Protein AF-L9KQ65-F1 (afdb_monomer_lite)

Foldseek 3Di:
DVVVVLVVV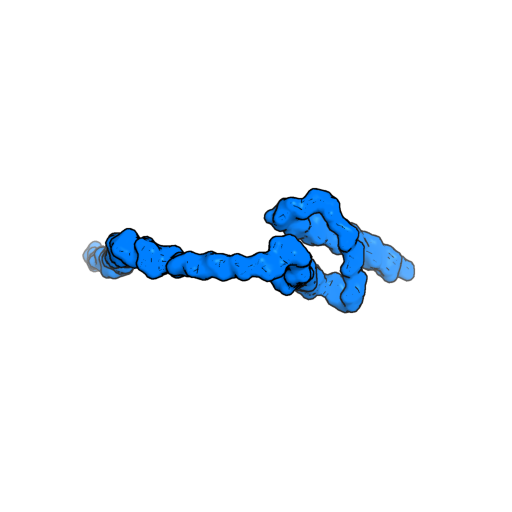LVVVLVVLLVVVCVVVVNDDDDDDDDDPPVDSVVSNVVSVVVVVCVVVDDDPVNPPDDDDDDDPCVVCVVVCVVVVVVVVVVVPDPPPDDDD

InterPro domains:
  IPR005324 Small ribosomal subunit protein uS5, C-terminal [PF03719] (18-66)
  IPR014721 Small ribosomal subunit protein uS5 domain 2-type fold, subgroup [G3DSA:3.30.230.10] (14-66)
  IPR020568 Ribosomal protein uS5 domain 2-type superfamily [SSF54211] (18-66)

Radius of gyration: 24.61 Å; chains: 1; bounding box: 54×40×68 Å

pLDDT: mean 76.37, std 13.6, range [46.28, 91.56]

Secondary structure (DSSP, 8-state):
-HHHHHHHHHHHHHHHHHHHHHHHHT-S-------SS--SHHHHHHHHHHHHHHHTTS--GGG-SPP--PPPHHHHSHHHHHHHHHHHHHHHS--------

Organism: Tupaia chinensis (NCBI:txid246437)

Structure (mmCIF, N/CA/C/O backbone):
data_AF-L9KQ65-F1
#
_entry.id   AF-L9KQ65-F1
#
loop_
_atom_site.group_PDB
_atom_site.id
_atom_site.type_symbol
_atom_site.label_atom_id
_atom_site.label_alt_id
_atom_site.label_comp_id
_atom_site.label_asym_id
_atom_site.label_entity_id
_atom_site.label_seq_id
_atom_site.pdbx_PDB_ins_code
_atom_site.Cartn_x
_atom_site.Cartn_y
_atom_site.Cartn_z
_atom_site.occupancy
_atom_site.B_iso_or_equiv
_atom_site.auth_seq_id
_atom_site.auth_comp_id
_atom_site.auth_asym_id
_atom_site.auth_atom_id
_atom_site.pdbx_PDB_model_num
ATOM 1 N N . MET A 1 1 ? 31.122 6.272 -21.614 1.00 47.34 1 MET A N 1
ATOM 2 C CA . MET A 1 1 ? 31.043 4.938 -20.974 1.00 47.34 1 MET A CA 1
ATOM 3 C C . MET A 1 1 ? 30.404 4.982 -19.577 1.00 47.34 1 MET A C 1
ATOM 5 O O . MET A 1 1 ? 30.156 3.924 -19.020 1.00 47.34 1 MET A O 1
ATOM 9 N N . GLU A 1 2 ? 30.046 6.156 -19.036 1.00 53.19 2 GLU A N 1
ATOM 10 C CA . GLU A 1 2 ? 29.406 6.296 -17.707 1.00 53.19 2 GLU A CA 1
ATOM 11 C C . GLU A 1 2 ? 27.891 6.021 -17.680 1.00 53.19 2 GLU A C 1
ATOM 13 O O . GLU A 1 2 ? 27.303 5.857 -16.616 1.00 53.19 2 GLU A O 1
ATOM 18 N N . THR A 1 3 ? 27.232 5.921 -18.837 1.00 55.69 3 THR A N 1
ATOM 19 C CA . THR A 1 3 ? 25.788 5.642 -18.908 1.00 55.69 3 THR A CA 1
ATOM 20 C C . THR A 1 3 ? 25.431 4.181 -18.624 1.00 55.69 3 THR A C 1
ATOM 22 O O . THR A 1 3 ? 24.336 3.911 -18.140 1.00 55.69 3 THR A O 1
ATOM 25 N N . GLN A 1 4 ? 26.344 3.233 -18.868 1.00 52.78 4 GLN A N 1
ATOM 26 C CA . GLN A 1 4 ? 26.104 1.805 -18.609 1.00 52.78 4 GLN A CA 1
ATOM 27 C C . GLN A 1 4 ? 26.253 1.454 -17.122 1.00 52.78 4 GLN A C 1
ATOM 29 O O . GLN A 1 4 ? 25.491 0.649 -16.593 1.00 52.78 4 GLN A O 1
ATOM 34 N N . THR A 1 5 ? 27.185 2.101 -16.418 1.00 60.16 5 THR A N 1
ATOM 35 C CA . THR A 1 5 ? 27.381 1.889 -14.978 1.00 60.16 5 THR A CA 1
ATOM 36 C C . THR A 1 5 ? 26.238 2.495 -14.166 1.00 60.16 5 THR A C 1
ATOM 38 O O . THR A 1 5 ? 25.737 1.842 -13.256 1.00 60.16 5 THR A O 1
ATOM 41 N N . GLY A 1 6 ? 25.762 3.693 -14.523 1.00 64.69 6 GLY A N 1
ATOM 42 C CA . GLY A 1 6 ? 24.623 4.329 -13.852 1.00 64.69 6 GLY A CA 1
ATOM 43 C C . GLY A 1 6 ? 23.323 3.527 -13.966 1.00 64.69 6 GLY A C 1
ATOM 44 O O . GLY A 1 6 ? 22.616 3.368 -12.976 1.00 64.69 6 GLY A O 1
ATOM 45 N N . LEU A 1 7 ? 23.034 2.958 -15.142 1.00 66.56 7 LEU A N 1
ATOM 46 C CA . LEU A 1 7 ? 21.855 2.107 -15.346 1.00 66.56 7 LEU A CA 1
ATOM 47 C C . LEU A 1 7 ? 21.960 0.769 -14.607 1.00 66.56 7 LEU A C 1
ATOM 49 O O . LEU A 1 7 ? 20.962 0.303 -14.067 1.00 66.56 7 LEU A O 1
ATOM 53 N N . PHE A 1 8 ? 23.152 0.175 -14.532 1.00 71.31 8 PHE A N 1
ATOM 54 C CA . PHE A 1 8 ? 23.375 -1.057 -13.775 1.00 71.31 8 PHE A CA 1
ATOM 55 C C . PHE A 1 8 ? 23.167 -0.850 -12.267 1.00 71.31 8 PHE A C 1
ATOM 57 O O . PHE A 1 8 ? 22.429 -1.602 -11.633 1.00 71.31 8 PHE A O 1
ATOM 64 N N . TRP A 1 9 ? 23.741 0.215 -11.699 1.00 68.12 9 TRP A N 1
ATOM 65 C CA . TRP A 1 9 ? 23.516 0.585 -10.298 1.00 68.12 9 TRP A CA 1
ATOM 66 C C . TRP A 1 9 ? 22.062 0.977 -10.022 1.00 68.12 9 TRP A C 1
ATOM 68 O O . TRP A 1 9 ? 21.533 0.656 -8.959 1.00 68.12 9 TRP A O 1
ATOM 78 N N . PHE A 1 10 ? 21.403 1.640 -10.973 1.00 68.12 10 PHE A N 1
ATOM 79 C CA . PHE A 1 10 ? 19.992 1.988 -10.865 1.00 68.12 10 PHE A CA 1
ATOM 80 C C . PHE A 1 10 ? 19.099 0.744 -10.865 1.00 68.12 10 PHE A C 1
ATOM 82 O O . PHE A 1 10 ? 18.255 0.624 -9.988 1.00 68.12 10 PHE A O 1
ATOM 89 N N . LEU A 1 11 ? 19.321 -0.208 -11.777 1.00 69.19 11 LEU A N 1
ATOM 90 C CA . LEU A 1 11 ? 18.594 -1.482 -11.814 1.00 69.19 11 LEU A CA 1
ATOM 91 C C . LEU A 1 11 ? 18.794 -2.292 -10.529 1.00 69.19 11 LEU A C 1
ATOM 93 O O . LEU A 1 11 ? 17.828 -2.832 -10.003 1.00 69.19 11 LEU A O 1
ATOM 97 N N . LEU A 1 12 ? 20.014 -2.329 -9.991 1.00 69.88 12 LEU A N 1
ATOM 98 C CA . LEU A 1 12 ? 20.306 -3.037 -8.743 1.00 69.88 12 LEU A CA 1
ATOM 99 C C . LEU A 1 12 ? 19.556 -2.432 -7.542 1.00 69.88 12 LEU A C 1
ATOM 101 O O . LEU A 1 12 ? 18.952 -3.165 -6.765 1.00 69.88 12 LEU A O 1
ATOM 105 N N . ASN A 1 13 ? 19.561 -1.101 -7.400 1.00 71.00 13 ASN A N 1
ATOM 106 C CA . ASN A 1 13 ? 18.811 -0.433 -6.329 1.00 71.00 13 ASN A CA 1
ATOM 107 C C . ASN A 1 13 ? 17.293 -0.558 -6.544 1.00 71.00 13 ASN A C 1
ATOM 109 O O . ASN A 1 13 ? 16.562 -0.866 -5.611 1.00 71.00 13 ASN A O 1
ATOM 113 N N . TRP A 1 14 ? 16.831 -0.421 -7.788 1.00 70.12 14 TRP A N 1
ATOM 114 C CA . TRP A 1 14 ? 15.427 -0.557 -8.177 1.00 70.12 14 TRP A CA 1
ATOM 115 C C . TRP A 1 14 ? 14.835 -1.923 -7.807 1.00 70.12 14 TRP A C 1
ATOM 117 O O . TRP A 1 14 ? 13.756 -1.972 -7.214 1.00 70.12 14 TRP A O 1
ATOM 127 N N . VAL A 1 15 ? 15.547 -3.019 -8.106 1.00 72.69 15 VAL A N 1
ATOM 128 C CA . VAL A 1 15 ? 15.138 -4.375 -7.695 1.00 72.69 15 VAL A CA 1
ATOM 129 C C . VAL A 1 15 ? 15.061 -4.458 -6.167 1.00 72.69 15 VAL A C 1
ATOM 131 O O . VAL A 1 15 ? 14.040 -4.868 -5.620 1.00 72.69 15 VAL A O 1
ATOM 134 N N . GLN A 1 16 ? 16.086 -3.962 -5.470 1.00 73.00 16 GLN A N 1
ATOM 135 C CA . GLN A 1 16 ? 16.182 -4.060 -4.014 1.00 73.00 16 GLN A CA 1
ATOM 136 C C . GLN A 1 16 ? 15.081 -3.285 -3.264 1.00 73.00 16 GLN A C 1
ATOM 138 O O . GLN A 1 16 ? 14.674 -3.690 -2.172 1.00 73.00 16 GLN A O 1
ATOM 143 N N . ASP A 1 17 ? 14.613 -2.157 -3.799 1.00 77.62 17 ASP A N 1
ATOM 144 C CA . ASP A 1 17 ? 13.613 -1.314 -3.133 1.00 77.62 17 ASP A CA 1
ATOM 145 C C . ASP A 1 17 ? 12.179 -1.838 -3.296 1.00 77.62 17 ASP A C 1
ATOM 147 O O . ASP A 1 17 ? 11.402 -1.790 -2.337 1.00 77.62 17 ASP A O 1
ATOM 151 N N . ILE A 1 18 ? 11.824 -2.380 -4.471 1.00 82.31 18 ILE A N 1
ATOM 152 C CA . ILE A 1 18 ? 10.524 -3.050 -4.667 1.00 82.31 18 ILE A CA 1
ATOM 153 C C . ILE A 1 18 ? 10.433 -4.275 -3.787 1.00 82.31 18 ILE A C 1
ATOM 155 O O . ILE A 1 18 ? 9.442 -4.429 -3.080 1.00 82.31 18 ILE A O 1
ATOM 159 N N . GLU A 1 19 ? 11.440 -5.144 -3.835 1.00 82.69 19 GLU A N 1
ATOM 160 C CA . GLU A 1 19 ? 11.381 -6.432 -3.148 1.00 82.69 19 GLU A CA 1
ATOM 161 C C . GLU A 1 19 ? 11.129 -6.247 -1.652 1.00 82.69 19 GLU A C 1
ATOM 163 O O . GLU A 1 19 ? 10.247 -6.890 -1.090 1.00 82.69 19 GLU A O 1
ATOM 168 N N . LYS A 1 20 ? 11.793 -5.275 -1.015 1.00 86.69 20 LYS A N 1
ATOM 169 C CA . LYS A 1 20 ? 11.552 -4.945 0.398 1.00 86.69 20 LYS A CA 1
ATOM 170 C C . LYS A 1 20 ? 10.121 -4.479 0.666 1.00 86.69 20 LYS A C 1
ATOM 172 O O . LYS A 1 20 ? 9.527 -4.889 1.660 1.00 86.69 20 LYS A O 1
ATOM 177 N N . LEU A 1 21 ? 9.568 -3.610 -0.182 1.00 86.44 21 LEU A N 1
ATOM 178 C CA . LEU A 1 21 ? 8.192 -3.123 -0.030 1.00 86.44 21 LEU A CA 1
ATOM 179 C C . LEU A 1 21 ? 7.167 -4.247 -0.217 1.00 86.44 21 LEU A C 1
ATOM 181 O O . LEU A 1 21 ? 6.210 -4.323 0.552 1.00 86.44 21 LEU A O 1
ATOM 185 N N . LEU A 1 22 ? 7.372 -5.124 -1.200 1.00 86.94 22 LEU A N 1
ATOM 186 C CA . LEU A 1 22 ? 6.481 -6.253 -1.475 1.00 86.94 22 LEU A CA 1
ATOM 187 C C . LEU A 1 22 ? 6.560 -7.323 -0.381 1.00 86.94 22 LEU A C 1
ATOM 189 O O . LEU A 1 22 ? 5.517 -7.804 0.055 1.00 86.94 22 LEU A O 1
ATOM 193 N N . MET A 1 23 ? 7.755 -7.612 0.142 1.00 89.25 23 MET A N 1
ATOM 194 C CA . MET A 1 23 ? 7.924 -8.501 1.296 1.00 89.25 23 MET A CA 1
ATOM 195 C C . MET A 1 23 ? 7.214 -7.957 2.540 1.00 89.25 23 MET A C 1
ATOM 197 O O . MET A 1 23 ? 6.547 -8.712 3.242 1.00 89.25 23 MET A O 1
ATOM 201 N N . MET A 1 24 ? 7.290 -6.645 2.802 1.00 88.31 24 MET A N 1
ATOM 202 C CA . MET A 1 24 ? 6.540 -6.023 3.906 1.00 88.31 24 MET A CA 1
ATOM 203 C C . MET A 1 24 ? 5.022 -6.066 3.692 1.00 88.31 24 MET A C 1
ATOM 205 O O . MET A 1 24 ? 4.273 -6.124 4.664 1.00 88.31 24 MET A O 1
ATOM 209 N N . ALA A 1 25 ? 4.565 -6.036 2.439 1.00 88.12 25 ALA A N 1
ATOM 210 C CA . ALA A 1 25 ? 3.156 -6.190 2.088 1.00 88.12 25 ALA A CA 1
ATOM 211 C C . ALA A 1 25 ? 2.680 -7.658 2.098 1.00 88.12 25 ALA A C 1
ATOM 213 O O . ALA A 1 25 ? 1.476 -7.889 2.016 1.00 88.12 25 ALA A O 1
ATOM 214 N N . GLY A 1 26 ? 3.594 -8.633 2.208 1.00 90.50 26 GLY A N 1
ATOM 215 C CA . GLY A 1 26 ? 3.283 -10.065 2.188 1.00 90.50 26 GLY A CA 1
ATOM 216 C C . GLY A 1 26 ? 2.947 -10.615 0.798 1.00 90.50 26 GLY A C 1
ATOM 217 O O . GLY A 1 26 ? 2.125 -11.518 0.690 1.00 90.50 26 GLY A O 1
ATOM 218 N N . ILE A 1 27 ? 3.521 -10.043 -0.266 1.00 88.12 27 ILE A N 1
ATOM 219 C CA . ILE A 1 27 ? 3.320 -10.497 -1.650 1.00 88.12 27 ILE A CA 1
ATOM 220 C C . ILE A 1 27 ? 4.486 -11.413 -2.037 1.00 88.12 27 ILE A C 1
ATOM 222 O O . ILE A 1 27 ? 5.618 -10.938 -2.117 1.00 88.12 27 ILE A O 1
ATOM 226 N N . ASP A 1 28 ? 4.203 -12.695 -2.290 1.00 87.06 28 ASP A N 1
ATOM 227 C CA . ASP A 1 28 ? 5.227 -13.706 -2.600 1.00 87.06 28 ASP A CA 1
ATOM 228 C C . ASP A 1 28 ? 5.790 -13.566 -4.024 1.00 87.06 28 ASP A C 1
ATOM 230 O O . ASP A 1 28 ? 7.002 -13.501 -4.205 1.00 87.06 28 ASP A O 1
ATOM 234 N N . ASP A 1 29 ? 4.915 -13.452 -5.029 1.00 88.31 29 ASP A N 1
ATOM 235 C CA . ASP A 1 29 ? 5.300 -13.374 -6.441 1.00 88.31 29 ASP A CA 1
ATOM 236 C C . ASP A 1 29 ? 4.524 -12.261 -7.162 1.00 88.31 29 ASP A C 1
ATOM 238 O O . ASP A 1 29 ? 3.290 -12.233 -7.169 1.00 88.31 29 ASP A O 1
ATOM 242 N N . CYS A 1 30 ? 5.240 -11.326 -7.797 1.00 86.62 30 CYS A N 1
ATOM 243 C CA . CYS A 1 30 ? 4.638 -10.229 -8.558 1.00 86.62 30 CYS A CA 1
ATOM 244 C C . CYS A 1 30 ? 5.532 -9.778 -9.718 1.00 86.62 30 CYS A C 1
ATOM 246 O O . CYS A 1 30 ? 6.717 -9.492 -9.543 1.00 86.62 30 CYS A O 1
ATOM 248 N N . TYR A 1 31 ? 4.942 -9.640 -10.907 1.00 87.44 31 TYR A N 1
ATOM 249 C CA . TYR A 1 31 ? 5.613 -9.013 -12.040 1.00 87.44 31 TYR A CA 1
ATOM 250 C C . TYR A 1 31 ? 5.581 -7.494 -11.901 1.00 87.44 31 TYR A C 1
ATOM 252 O O . TYR A 1 31 ? 4.514 -6.880 -11.866 1.00 87.44 31 TYR A O 1
ATOM 260 N N . THR A 1 32 ? 6.758 -6.873 -11.892 1.00 83.88 32 THR A N 1
ATOM 261 C CA . THR A 1 32 ? 6.886 -5.424 -11.758 1.00 83.88 32 THR A CA 1
ATOM 262 C C . THR A 1 32 ? 7.475 -4.810 -13.020 1.00 83.88 32 THR A C 1
ATOM 264 O O . THR A 1 32 ? 8.395 -5.328 -13.649 1.00 83.88 32 THR A O 1
ATOM 267 N N . SER A 1 33 ? 6.901 -3.685 -13.434 1.00 83.31 33 SER A N 1
ATOM 268 C CA . SER A 1 33 ? 7.459 -2.858 -14.497 1.00 83.31 33 SER A CA 1
ATOM 269 C C . SER A 1 33 ? 7.316 -1.405 -14.089 1.00 83.31 33 SER A C 1
ATOM 271 O O . SER A 1 33 ? 6.270 -0.989 -13.592 1.00 83.31 33 SER A O 1
ATOM 273 N N . ALA A 1 34 ? 8.375 -0.626 -14.279 1.00 81.19 34 ALA A N 1
ATOM 274 C CA . ALA A 1 34 ? 8.367 0.788 -13.957 1.00 81.19 34 ALA A CA 1
ATOM 275 C C . ALA A 1 34 ? 8.642 1.591 -15.226 1.00 81.19 34 ALA A C 1
ATOM 277 O O . ALA A 1 34 ? 9.567 1.299 -15.982 1.00 81.19 34 ALA A O 1
ATOM 278 N N . ARG A 1 35 ? 7.803 2.595 -15.480 1.00 80.62 35 ARG A N 1
ATOM 279 C CA . ARG A 1 35 ? 7.923 3.510 -16.619 1.00 80.62 35 ARG A CA 1
ATOM 280 C C . ARG A 1 35 ? 7.855 4.949 -16.110 1.00 80.62 35 ARG A C 1
ATOM 282 O O . ARG A 1 35 ? 7.096 5.235 -15.190 1.00 80.62 35 ARG A O 1
ATOM 289 N N . GLY A 1 36 ? 8.633 5.848 -16.714 1.00 83.38 36 GLY A N 1
ATOM 290 C CA . GLY A 1 36 ? 8.717 7.263 -16.326 1.00 83.38 36 GLY A CA 1
ATOM 291 C C . GLY A 1 36 ? 10.007 7.618 -15.579 1.00 83.38 36 GLY A C 1
ATOM 292 O O . GLY A 1 36 ? 10.995 6.892 -15.660 1.00 83.38 36 GLY A O 1
ATOM 293 N N . CYS A 1 37 ? 10.013 8.750 -14.863 1.00 76.81 37 CYS A N 1
ATOM 294 C CA . CYS A 1 37 ? 11.171 9.208 -14.083 1.00 76.81 37 CYS A CA 1
ATOM 295 C C . CYS A 1 37 ? 11.301 8.419 -12.771 1.00 76.81 37 CYS A C 1
ATOM 297 O O . CYS A 1 37 ? 11.008 8.908 -11.677 1.00 76.81 37 CYS A O 1
ATOM 299 N N . THR A 1 38 ? 11.733 7.170 -12.901 1.00 73.19 38 THR A N 1
ATOM 300 C CA . THR A 1 38 ? 12.003 6.252 -11.789 1.00 73.19 38 THR A CA 1
ATOM 301 C C . THR A 1 38 ? 13.373 6.495 -11.161 1.00 73.19 38 THR A C 1
ATOM 303 O O . THR A 1 38 ? 13.666 5.912 -10.128 1.00 73.19 38 THR A O 1
ATOM 306 N N . ALA A 1 39 ? 14.181 7.401 -11.731 1.00 71.06 39 ALA A N 1
AT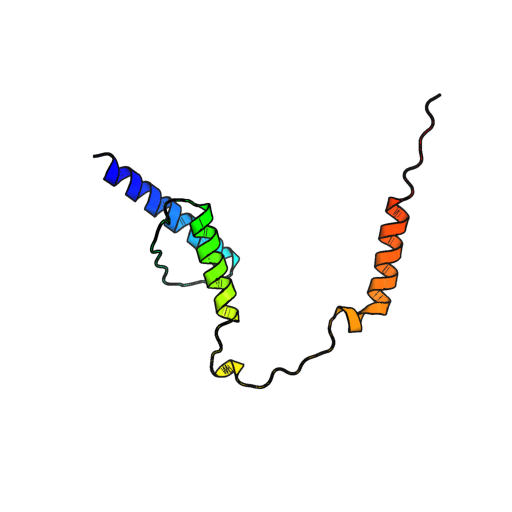OM 307 C CA . ALA A 1 39 ? 15.556 7.714 -11.331 1.00 71.06 39 ALA A CA 1
ATOM 308 C C . ALA A 1 39 ? 15.726 8.141 -9.858 1.00 71.06 39 ALA A C 1
ATOM 310 O O . ALA A 1 39 ? 16.846 8.176 -9.356 1.00 71.06 39 ALA A O 1
ATOM 311 N N . THR A 1 40 ? 14.634 8.474 -9.161 1.00 80.50 40 THR A N 1
ATOM 312 C CA . THR A 1 40 ? 14.651 8.843 -7.743 1.00 80.50 40 THR A CA 1
ATOM 313 C C . THR A 1 40 ? 13.919 7.804 -6.898 1.00 80.50 40 THR A C 1
ATOM 315 O O . THR A 1 40 ? 12.775 7.442 -7.183 1.00 80.50 40 THR A O 1
ATOM 318 N N . LEU A 1 41 ? 14.568 7.388 -5.807 1.00 77.94 41 LEU A N 1
ATOM 319 C CA . LEU A 1 41 ? 14.044 6.436 -4.822 1.00 77.94 41 LEU A CA 1
ATOM 320 C C . LEU A 1 41 ? 12.628 6.807 -4.341 1.00 77.94 41 LEU A C 1
ATOM 322 O O . LEU A 1 41 ? 11.740 5.962 -4.272 1.00 77.94 41 LEU A O 1
ATOM 326 N N . GLY A 1 42 ? 12.402 8.092 -4.040 1.00 83.81 42 GLY A N 1
ATOM 327 C CA . GLY A 1 42 ? 11.141 8.573 -3.470 1.00 83.81 42 GLY A CA 1
ATOM 328 C C . GLY A 1 42 ? 9.945 8.462 -4.418 1.00 83.81 42 GLY A C 1
ATOM 329 O O . GLY A 1 42 ? 8.877 8.008 -4.006 1.00 83.81 42 GLY A O 1
ATOM 330 N N . ASN A 1 43 ? 10.113 8.826 -5.695 1.00 84.50 43 ASN A N 1
ATOM 331 C CA . ASN A 1 43 ? 9.038 8.696 -6.687 1.00 84.50 43 ASN A CA 1
ATOM 332 C C . ASN A 1 43 ? 8.653 7.235 -6.890 1.00 84.50 43 ASN A C 1
ATOM 334 O O . ASN A 1 43 ? 7.478 6.908 -7.051 1.00 84.50 43 ASN A O 1
ATOM 338 N N . PHE A 1 44 ? 9.654 6.367 -6.864 1.00 82.00 44 PHE A N 1
ATOM 339 C CA . PHE A 1 44 ? 9.478 4.953 -7.084 1.00 82.00 44 PHE A CA 1
ATOM 340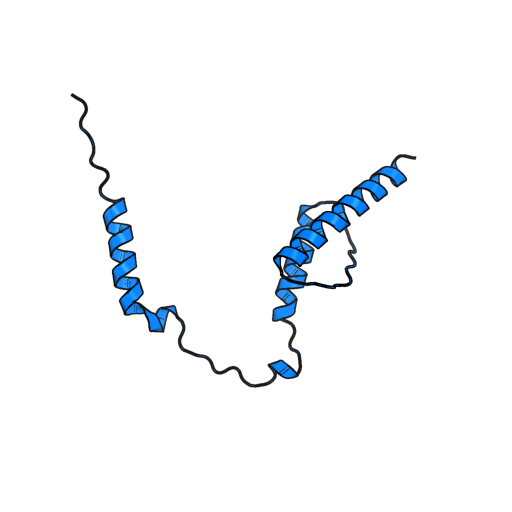 C C . PHE A 1 44 ? 8.775 4.252 -5.919 1.00 82.00 44 PHE A C 1
ATOM 342 O O . PHE A 1 44 ? 7.749 3.610 -6.132 1.00 82.00 44 PHE A O 1
ATOM 349 N N . ALA A 1 45 ? 9.242 4.463 -4.686 1.00 86.44 45 ALA A N 1
ATOM 350 C CA . ALA A 1 45 ? 8.589 3.929 -3.492 1.00 86.44 45 ALA A CA 1
ATOM 351 C C . ALA A 1 45 ? 7.124 4.386 -3.395 1.00 86.44 45 ALA A C 1
ATOM 353 O O . ALA A 1 45 ? 6.233 3.588 -3.102 1.00 86.44 45 ALA A O 1
ATOM 354 N N . LYS A 1 46 ? 6.857 5.660 -3.717 1.00 87.62 46 LYS A N 1
ATOM 355 C CA . LYS A 1 46 ? 5.495 6.202 -3.757 1.00 87.62 46 LYS A CA 1
ATOM 356 C C . LYS A 1 46 ? 4.637 5.530 -4.831 1.00 87.62 46 LYS A C 1
ATOM 358 O O . LYS A 1 46 ? 3.482 5.220 -4.559 1.00 87.62 46 LYS A O 1
ATOM 363 N N . ALA A 1 47 ? 5.177 5.311 -6.030 1.00 88.06 47 ALA A N 1
ATOM 364 C CA . ALA A 1 47 ? 4.455 4.651 -7.115 1.00 88.06 47 ALA A CA 1
ATOM 365 C C . ALA A 1 47 ? 4.087 3.204 -6.758 1.00 88.06 47 ALA A C 1
ATOM 367 O O . ALA A 1 47 ? 2.957 2.787 -7.000 1.00 88.06 47 ALA A O 1
ATOM 368 N N . THR A 1 48 ? 5.004 2.463 -6.132 1.00 87.44 48 THR A N 1
ATOM 369 C CA . THR A 1 48 ? 4.747 1.095 -5.663 1.00 87.44 48 THR A CA 1
ATOM 370 C C . THR A 1 48 ? 3.688 1.073 -4.563 1.00 87.44 48 THR A C 1
ATOM 372 O O . THR A 1 48 ? 2.750 0.288 -4.638 1.00 87.44 48 THR A O 1
ATOM 375 N N . PHE A 1 49 ? 3.770 1.978 -3.581 1.00 88.31 49 PHE A N 1
ATOM 376 C CA . PHE A 1 49 ? 2.752 2.091 -2.532 1.00 88.31 49 PHE A CA 1
ATOM 377 C C . PHE A 1 49 ? 1.363 2.423 -3.096 1.00 88.31 49 PHE A C 1
ATOM 379 O O . PHE A 1 49 ? 0.371 1.825 -2.688 1.00 88.31 49 PHE A O 1
ATOM 386 N N . ASP A 1 50 ? 1.291 3.343 -4.060 1.00 89.94 50 ASP A N 1
ATOM 387 C CA . ASP A 1 50 ? 0.043 3.707 -4.739 1.00 89.94 50 ASP A CA 1
ATOM 388 C C . ASP A 1 50 ? -0.512 2.559 -5.602 1.00 89.94 50 ASP A C 1
ATOM 390 O O . ASP A 1 50 ? -1.722 2.390 -5.724 1.00 89.94 50 ASP A O 1
ATOM 394 N N . ALA A 1 51 ? 0.350 1.724 -6.188 1.00 89.25 51 ALA A N 1
ATOM 395 C CA . ALA A 1 51 ? -0.088 0.514 -6.878 1.00 89.25 51 ALA A CA 1
ATOM 396 C C . ALA A 1 51 ? -0.692 -0.503 -5.895 1.00 89.25 51 ALA A C 1
ATOM 398 O O . ALA A 1 51 ? -1.773 -1.029 -6.157 1.00 89.25 51 ALA A O 1
ATOM 399 N N . THR A 1 52 ? -0.044 -0.727 -4.746 1.00 90.00 52 THR A N 1
ATOM 400 C CA . THR A 1 52 ? -0.536 -1.629 -3.693 1.00 90.00 52 THR A CA 1
ATOM 401 C C . THR A 1 52 ? -1.819 -1.117 -3.041 1.00 90.00 52 THR A C 1
ATOM 403 O O . THR A 1 52 ? -2.704 -1.908 -2.751 1.00 90.00 52 THR A O 1
ATOM 406 N N . SER A 1 53 ? -1.988 0.189 -2.828 1.00 90.94 53 SER A N 1
ATOM 407 C CA . SER A 1 53 ? -3.242 0.725 -2.272 1.00 90.94 53 SER A CA 1
ATOM 408 C C . SER A 1 53 ? -4.417 0.554 -3.243 1.00 90.94 53 SER A C 1
ATOM 410 O O . SER A 1 53 ? -5.537 0.246 -2.830 1.00 90.94 53 SER A O 1
ATOM 412 N N . LYS A 1 54 ? -4.159 0.689 -4.549 1.00 91.56 54 LYS A N 1
ATOM 413 C CA . LYS A 1 54 ? -5.167 0.498 -5.596 1.00 91.56 54 LYS A CA 1
ATOM 414 C C . LYS A 1 54 ? -5.626 -0.943 -5.740 1.00 91.56 54 LYS A C 1
ATOM 416 O O . LYS A 1 54 ? -6.719 -1.130 -6.263 1.00 91.56 54 LYS A O 1
ATOM 421 N N . THR A 1 55 ? -4.882 -1.947 -5.268 1.00 91.50 55 THR A N 1
ATOM 422 C CA . THR A 1 55 ? -5.358 -3.344 -5.322 1.00 91.50 55 THR A CA 1
ATOM 423 C C . THR A 1 55 ? -6.661 -3.515 -4.543 1.00 91.50 55 THR A C 1
ATOM 425 O O . THR A 1 55 ? -7.580 -4.142 -5.050 1.00 91.50 55 THR A O 1
ATOM 428 N N . TYR A 1 56 ? -6.805 -2.846 -3.394 1.00 86.69 56 TYR A N 1
ATOM 429 C CA . TYR A 1 56 ? -8.060 -2.802 -2.634 1.00 86.69 56 TYR A CA 1
ATOM 430 C C . TYR A 1 56 ? -9.157 -1.967 -3.303 1.00 86.69 56 TYR A C 1
ATOM 432 O O . TYR A 1 56 ? -10.331 -2.114 -2.980 1.00 86.69 56 TYR A O 1
ATOM 440 N N . SER A 1 57 ? -8.785 -1.065 -4.215 1.00 89.62 57 SER A N 1
ATOM 441 C CA . SER A 1 57 ? -9.740 -0.270 -4.999 1.00 89.62 57 SER A CA 1
ATOM 442 C C . SER A 1 57 ? -10.238 -1.014 -6.242 1.00 89.62 57 SER A C 1
ATOM 444 O O . SER A 1 57 ? -11.243 -0.611 -6.828 1.00 89.62 57 SER A O 1
ATOM 446 N 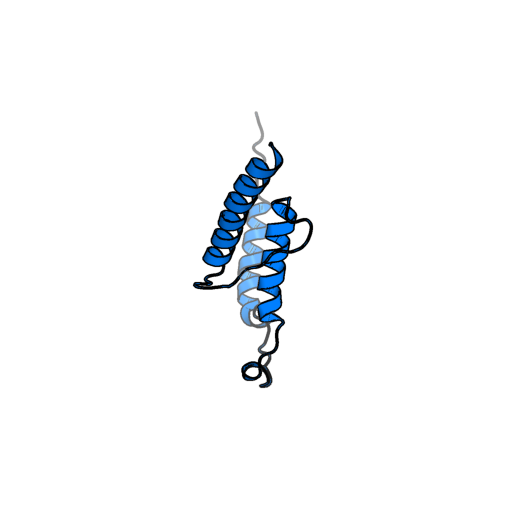N . TYR A 1 58 ? -9.543 -2.073 -6.672 1.00 87.94 58 TYR A N 1
ATOM 447 C CA . TYR A 1 58 ? -9.992 -2.919 -7.771 1.00 87.94 58 TYR A CA 1
ATOM 448 C C . TYR A 1 58 ? -11.134 -3.816 -7.306 1.00 87.94 58 TYR A C 1
ATOM 450 O O . TYR A 1 58 ? -11.008 -4.567 -6.343 1.00 87.94 58 TYR A O 1
ATOM 458 N N . LEU A 1 59 ? -12.251 -3.755 -8.030 1.00 87.00 59 LEU A N 1
ATOM 459 C CA . LEU A 1 59 ? -13.422 -4.565 -7.742 1.00 87.00 59 LEU A CA 1
ATOM 460 C C . LEU A 1 59 ? -13.417 -5.828 -8.604 1.00 87.00 59 LEU A C 1
ATOM 462 O O . LEU A 1 59 ? -13.766 -5.799 -9.787 1.00 87.00 59 LEU A O 1
ATOM 466 N N . THR A 1 60 ? -13.033 -6.942 -7.998 1.00 87.62 60 THR A N 1
ATOM 467 C CA . THR A 1 60 ? -13.113 -8.274 -8.596 1.00 87.62 60 THR A CA 1
ATOM 468 C C . THR A 1 60 ? -14.506 -8.890 -8.366 1.00 87.62 60 THR A C 1
ATOM 470 O O . THR A 1 60 ? -15.218 -8.489 -7.441 1.00 87.62 60 THR A O 1
ATOM 473 N N . PRO A 1 61 ? -14.965 -9.819 -9.230 1.00 87.69 61 PRO A N 1
ATOM 474 C CA . PRO A 1 61 ? -16.334 -10.350 -9.191 1.00 87.69 61 PRO A CA 1
ATOM 475 C C . PRO A 1 61 ? -16.715 -11.098 -7.906 1.00 87.69 61 PRO A C 1
ATOM 477 O O . PRO A 1 61 ? -17.895 -11.256 -7.600 1.00 87.69 61 PRO A O 1
ATOM 480 N N . ASP A 1 62 ? -15.734 -11.530 -7.125 1.00 85.50 62 ASP A N 1
ATOM 481 C CA . ASP A 1 62 ? -15.891 -12.088 -5.782 1.00 85.50 62 ASP A CA 1
ATOM 482 C C . ASP A 1 62 ? -16.310 -11.041 -4.735 1.00 85.50 62 ASP A C 1
ATOM 484 O O . ASP A 1 62 ? -17.020 -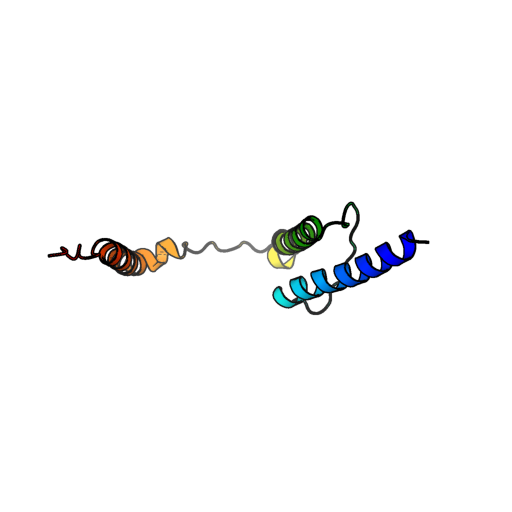11.384 -3.787 1.00 85.50 62 ASP A O 1
ATOM 488 N N . LEU A 1 63 ? -15.959 -9.766 -4.936 1.00 84.19 63 LEU A N 1
ATOM 489 C CA . LEU A 1 63 ? -16.303 -8.643 -4.055 1.00 84.19 63 LEU A CA 1
ATOM 490 C C . LEU A 1 63 ? -17.602 -7.921 -4.468 1.00 84.19 63 LEU A C 1
ATOM 492 O O . LEU A 1 63 ? -17.968 -6.925 -3.853 1.00 84.19 63 LEU A O 1
ATOM 496 N N . TRP A 1 64 ? -18.332 -8.398 -5.484 1.00 87.56 64 TRP A N 1
ATOM 497 C CA . TRP A 1 64 ? -19.592 -7.771 -5.934 1.00 87.56 64 TRP A CA 1
ATOM 498 C C . TRP A 1 64 ? -20.766 -7.946 -4.969 1.00 87.56 64 TRP A C 1
ATOM 500 O O . TRP A 1 64 ? -21.791 -7.281 -5.117 1.00 87.56 64 TRP A O 1
ATOM 510 N N . LYS A 1 65 ? -20.650 -8.862 -4.006 1.00 84.00 65 LYS A N 1
ATOM 511 C CA . LYS A 1 65 ? -21.681 -9.052 -2.985 1.00 84.00 65 LYS A CA 1
ATOM 512 C C . LYS A 1 65 ? -21.748 -7.815 -2.093 1.00 84.00 65 LYS A C 1
ATOM 514 O O . LYS A 1 65 ? -20.720 -7.262 -1.718 1.00 84.00 65 LYS A O 1
ATOM 519 N N . GLU A 1 66 ? -22.962 -7.412 -1.731 1.00 81.50 66 GLU A N 1
ATOM 520 C CA . GLU A 1 66 ? -23.169 -6.250 -0.870 1.00 81.50 66 GLU A CA 1
ATOM 521 C C . GLU A 1 66 ? -22.439 -6.414 0.469 1.00 81.50 66 GLU A C 1
ATOM 523 O O . GLU A 1 66 ? -22.584 -7.420 1.171 1.00 81.50 66 GLU A O 1
ATOM 528 N N . THR A 1 67 ? -21.647 -5.406 0.831 1.00 82.38 67 THR A N 1
ATOM 529 C CA . THR A 1 67 ? -20.963 -5.361 2.120 1.00 82.38 67 THR A CA 1
ATOM 530 C C . THR A 1 67 ? -21.957 -4.966 3.204 1.00 82.38 67 THR A C 1
ATOM 532 O O . THR A 1 67 ? -22.534 -3.878 3.157 1.00 82.38 67 THR A O 1
ATOM 535 N N . VAL A 1 68 ? -22.135 -5.811 4.219 1.00 81.31 68 VAL A N 1
ATOM 536 C CA . VAL A 1 68 ? -22.908 -5.440 5.408 1.00 81.31 68 VAL A CA 1
ATOM 537 C C . VAL A 1 68 ? -22.098 -4.457 6.253 1.00 81.31 68 VAL A C 1
ATOM 539 O O . VAL A 1 68 ? -21.070 -4.807 6.830 1.00 81.31 68 VAL A O 1
ATOM 542 N N . PHE A 1 69 ? -22.538 -3.201 6.314 1.00 79.44 69 PHE A N 1
ATOM 543 C CA . PHE A 1 69 ? -21.886 -2.200 7.152 1.00 79.44 69 PHE A CA 1
ATOM 544 C C . PHE A 1 69 ? -22.206 -2.466 8.623 1.00 79.44 69 PHE A C 1
ATOM 546 O O . PHE A 1 69 ? -23.350 -2.343 9.063 1.00 79.44 69 PHE A O 1
ATOM 553 N N . THR A 1 70 ? -21.189 -2.828 9.398 1.00 86.62 70 THR A N 1
ATOM 554 C CA . THR A 1 70 ? -21.289 -2.895 10.856 1.00 86.62 70 THR A CA 1
ATOM 555 C C . THR A 1 70 ? -21.132 -1.497 11.454 1.00 86.62 70 THR A C 1
ATOM 557 O O . THR A 1 70 ? -20.635 -0.572 10.807 1.00 86.62 70 THR A O 1
ATOM 560 N N . LYS A 1 71 ? -21.547 -1.321 12.714 1.00 86.19 71 LYS A N 1
ATOM 561 C CA . LYS A 1 71 ? -21.255 -0.084 13.454 1.00 86.19 71 LYS A CA 1
ATOM 562 C C . LYS A 1 71 ? -19.742 0.138 13.486 1.00 86.19 71 LYS A C 1
ATOM 564 O O . LYS A 1 71 ? -18.970 -0.820 13.518 1.00 86.19 71 LYS A O 1
ATOM 569 N N . SER A 1 72 ? -19.315 1.400 13.461 1.00 85.75 72 SER A N 1
ATOM 570 C CA . SER A 1 72 ? -17.888 1.700 13.535 1.00 85.75 72 SER A CA 1
ATOM 571 C C . SER A 1 72 ? -17.337 1.279 14.908 1.00 85.75 72 SER A C 1
ATOM 573 O O . SER A 1 72 ? -18.036 1.433 15.915 1.00 85.75 72 SER A O 1
ATOM 575 N N . PRO A 1 73 ? -16.083 0.804 15.000 1.00 86.69 73 PRO A N 1
ATOM 576 C CA . PRO A 1 73 ? -15.491 0.397 16.277 1.00 86.69 73 PRO A CA 1
ATOM 577 C C . PRO A 1 73 ? -15.518 1.509 17.338 1.00 86.69 73 PRO A C 1
ATOM 579 O O . PRO A 1 73 ? -15.687 1.248 18.525 1.00 86.69 73 PRO A O 1
ATOM 582 N N . TYR A 1 74 ? -15.418 2.772 16.913 1.00 81.88 74 TYR A N 1
ATOM 583 C CA . TYR A 1 74 ? -15.552 3.930 17.800 1.00 81.88 74 TYR A CA 1
ATOM 584 C C . TYR A 1 74 ? -16.935 4.036 18.449 1.00 81.88 74 TYR A C 1
ATOM 586 O O . TYR A 1 74 ? -17.043 4.471 19.595 1.00 81.88 74 TYR A O 1
ATOM 594 N N . GLN A 1 75 ? -17.984 3.652 17.721 1.00 85.69 75 GLN A N 1
ATOM 595 C CA . GLN A 1 75 ? -19.350 3.650 18.227 1.00 85.69 75 GLN A CA 1
ATOM 596 C C . GLN A 1 75 ? -19.613 2.443 19.134 1.00 85.69 75 GLN A C 1
ATOM 598 O O . GLN A 1 75 ? -20.316 2.581 20.129 1.00 85.69 75 GLN A O 1
ATOM 603 N N . GLU A 1 76 ? -19.051 1.276 18.816 1.00 84.94 76 GLU A N 1
ATOM 604 C CA . GLU A 1 76 ? -19.244 0.051 19.603 1.00 84.94 76 GLU A CA 1
ATOM 605 C C . GLU A 1 76 ? -18.481 0.069 20.937 1.00 84.94 76 GLU A C 1
ATOM 607 O O . GLU A 1 76 ? -19.022 -0.333 21.962 1.00 84.94 76 GLU A O 1
ATOM 612 N N . PHE A 1 77 ? -17.257 0.603 20.961 1.00 86.12 77 PHE A N 1
ATOM 613 C CA . PHE A 1 77 ? -16.400 0.605 22.154 1.00 86.12 77 PHE A CA 1
ATOM 614 C C . PHE A 1 77 ? -16.371 1.946 22.898 1.00 86.12 77 PHE A C 1
ATOM 616 O O . PHE A 1 77 ? -15.466 2.184 23.702 1.00 86.12 77 PHE A O 1
ATOM 623 N N . THR A 1 78 ? -17.341 2.831 22.652 1.00 86.94 78 THR A N 1
ATOM 624 C CA . THR A 1 78 ? -17.353 4.203 23.192 1.00 86.94 78 THR A CA 1
ATOM 625 C C . THR A 1 78 ? -17.128 4.249 24.711 1.00 86.94 78 THR A C 1
ATOM 627 O O . THR A 1 78 ? -16.233 4.957 25.181 1.00 86.94 78 THR A O 1
ATOM 630 N N . ASP A 1 79 ? -17.808 3.384 25.469 1.00 83.94 79 ASP A N 1
ATOM 631 C CA . ASP A 1 79 ? -17.707 3.312 26.932 1.00 83.94 79 ASP A CA 1
ATOM 632 C C . ASP A 1 79 ? -16.292 2.941 27.410 1.00 83.94 79 ASP A C 1
ATOM 634 O O . ASP A 1 79 ? -15.793 3.447 28.421 1.00 83.94 79 ASP A O 1
ATOM 638 N N . HIS A 1 80 ? -15.601 2.084 26.655 1.00 84.25 80 HIS A N 1
ATOM 639 C CA . HIS A 1 80 ? -14.234 1.668 26.954 1.00 84.25 80 HIS A CA 1
ATOM 640 C C . HIS A 1 80 ? -13.210 2.761 26.603 1.00 84.25 80 HIS A C 1
ATOM 642 O O . HIS A 1 80 ? -12.275 3.024 27.373 1.00 84.25 80 HIS A O 1
ATOM 648 N N . LEU A 1 81 ? -13.392 3.439 25.463 1.00 82.75 81 LEU A N 1
ATOM 649 C CA . LEU A 1 81 ? -12.500 4.516 25.026 1.00 82.75 81 LEU A CA 1
ATOM 650 C C . LEU A 1 81 ? -12.570 5.727 25.964 1.00 82.75 81 LEU A C 1
ATOM 652 O O . LEU A 1 81 ? -11.519 6.257 26.334 1.00 82.75 81 LEU A O 1
ATOM 656 N N . VAL A 1 82 ? -13.765 6.130 26.414 1.00 84.00 82 VAL A N 1
ATOM 657 C CA . VAL A 1 82 ? -13.951 7.270 27.337 1.00 84.00 82 VAL A CA 1
ATOM 658 C C . VAL A 1 82 ? -13.173 7.064 28.640 1.00 84.00 82 VAL A C 1
ATOM 660 O O . VAL A 1 82 ? -12.480 7.970 29.118 1.00 84.00 82 VAL A O 1
ATOM 663 N N . LYS A 1 83 ? -13.211 5.848 29.191 1.00 76.88 83 LYS A N 1
ATOM 664 C CA . LYS A 1 83 ? -12.517 5.496 30.438 1.00 76.88 83 LYS A CA 1
ATOM 665 C C . LYS A 1 83 ? -10.990 5.535 30.310 1.00 76.88 83 LYS A C 1
ATOM 667 O O . LYS A 1 83 ? -10.302 5.855 31.279 1.00 76.88 83 LYS A O 1
ATOM 672 N N . THR A 1 84 ? -10.459 5.227 29.129 1.00 74.19 84 THR A N 1
ATOM 673 C CA . THR A 1 84 ? -9.009 5.153 28.879 1.00 74.19 84 THR A CA 1
ATOM 674 C C . THR A 1 84 ? -8.432 6.512 28.477 1.00 74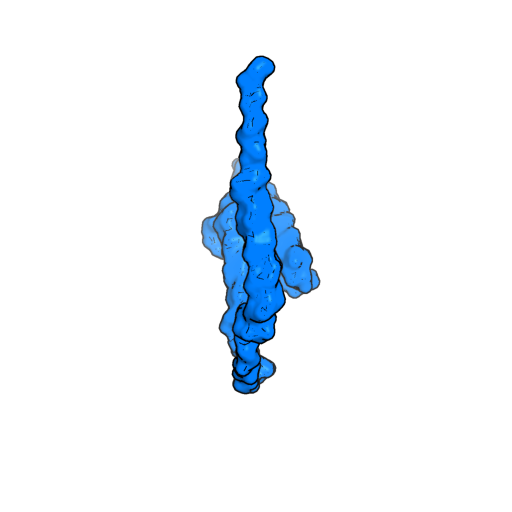.19 84 THR A C 1
ATOM 676 O O . THR A 1 84 ? -7.400 6.931 29.004 1.00 74.19 84 THR A O 1
ATOM 679 N N . HIS A 1 85 ? -9.136 7.250 27.613 1.00 66.75 85 HIS A N 1
ATOM 680 C CA . HIS A 1 85 ? -8.716 8.564 27.118 1.00 66.75 85 HIS A CA 1
ATOM 681 C C . HIS A 1 85 ? -8.630 9.612 28.241 1.00 66.75 85 HIS A C 1
ATOM 683 O O . HIS A 1 85 ? -7.680 10.391 28.298 1.00 66.75 85 HIS A O 1
ATOM 689 N N . THR A 1 86 ? -9.567 9.576 29.194 1.00 63.31 86 THR A N 1
ATOM 690 C CA . THR A 1 86 ? -9.606 10.523 30.324 1.00 63.31 86 THR A CA 1
ATOM 691 C C . THR A 1 86 ? -8.434 10.333 31.298 1.00 63.31 86 THR A C 1
ATOM 693 O O . THR A 1 86 ? -7.955 11.296 31.889 1.00 63.31 86 THR A O 1
ATOM 696 N N . ARG A 1 87 ? -7.912 9.109 31.468 1.00 58.47 87 ARG A N 1
ATOM 697 C CA . ARG A 1 87 ? -6.770 8.857 32.374 1.00 58.47 87 ARG A CA 1
ATOM 698 C C . ARG A 1 87 ? -5.440 9.305 31.765 1.00 58.47 87 ARG A C 1
ATOM 700 O O . ARG A 1 87 ? -4.614 9.873 32.476 1.00 58.47 87 ARG A O 1
ATOM 707 N N . ALA A 1 88 ? -5.271 9.120 30.455 1.00 56.12 88 ALA A N 1
ATOM 708 C CA . ALA A 1 88 ? -4.075 9.545 29.729 1.00 56.12 88 ALA A CA 1
ATOM 709 C C . ALA A 1 88 ? -3.923 11.079 29.675 1.00 56.12 88 ALA A C 1
ATOM 711 O O . ALA A 1 88 ? -2.804 11.587 29.751 1.00 56.12 88 ALA A O 1
ATOM 712 N N . SER A 1 89 ? -5.029 11.831 29.590 1.00 55.16 89 SER A N 1
ATOM 713 C CA . SER A 1 89 ? -4.981 13.299 29.618 1.00 55.16 89 SER A CA 1
ATOM 714 C C . SER A 1 89 ? -4.659 13.852 31.010 1.00 55.16 89 SER A C 1
ATOM 716 O O . SER A 1 89 ? -3.885 14.798 31.116 1.00 55.16 89 SER A O 1
ATOM 718 N N . VAL A 1 90 ? -5.187 13.243 32.080 1.00 53.16 90 VAL A N 1
ATOM 719 C CA . VAL A 1 90 ? -4.968 13.700 33.469 1.00 53.16 90 VAL A CA 1
ATOM 720 C C . VAL A 1 90 ? -3.509 13.529 33.912 1.00 53.16 90 VAL A C 1
ATOM 722 O O . VAL A 1 90 ? -2.973 14.401 34.591 1.00 53.16 90 VAL A O 1
ATOM 725 N N . GLN A 1 91 ? -2.822 12.466 33.480 1.00 53.00 91 GLN A N 1
ATOM 726 C CA . GLN A 1 91 ? -1.403 12.263 33.808 1.00 53.00 91 GLN A CA 1
ATOM 727 C C . GLN A 1 91 ? -0.464 13.271 33.127 1.00 53.00 91 GLN A C 1
ATOM 729 O O . GLN A 1 91 ? 0.612 13.544 33.652 1.00 53.00 91 GLN A O 1
ATOM 734 N N . ARG A 1 92 ? -0.856 13.864 31.990 1.00 52.06 92 ARG A N 1
ATOM 735 C CA . ARG A 1 92 ? -0.015 14.838 31.271 1.00 52.06 92 ARG A CA 1
ATOM 736 C C . ARG A 1 92 ? -0.002 16.228 31.929 1.00 52.06 92 ARG A C 1
ATOM 738 O O . ARG A 1 92 ? 0.910 17.000 31.658 1.00 52.06 92 ARG A O 1
ATOM 745 N N . THR A 1 93 ? -0.961 16.552 32.802 1.00 50.75 93 THR A N 1
ATOM 746 C CA . THR A 1 93 ? -1.075 17.890 33.424 1.00 50.75 93 THR A CA 1
ATOM 747 C C . THR A 1 93 ? -0.376 18.008 34.788 1.00 50.75 93 THR A C 1
ATOM 749 O O . THR A 1 93 ? -0.185 19.119 35.270 1.00 50.75 93 THR A O 1
ATOM 752 N N . GLN A 1 94 ? 0.082 16.912 35.402 1.00 50.00 94 GLN A N 1
ATOM 753 C CA . GLN A 1 94 ? 0.877 16.962 36.640 1.00 50.00 94 GLN A CA 1
ATOM 754 C C . GLN A 1 94 ? 2.356 16.669 36.370 1.00 50.00 94 GLN A C 1
ATOM 756 O O . GLN A 1 94 ? 2.865 15.602 36.695 1.00 50.00 94 GLN A O 1
ATOM 761 N N . ALA A 1 95 ? 3.071 17.644 35.809 1.00 46.72 95 ALA A N 1
ATOM 762 C CA . ALA A 1 95 ? 4.489 17.791 36.121 1.00 46.72 95 ALA A CA 1
ATOM 763 C C . ALA A 1 95 ? 4.576 18.680 37.377 1.00 46.72 95 ALA A C 1
ATOM 765 O O . ALA A 1 95 ? 4.184 19.847 37.300 1.00 46.72 95 ALA A O 1
ATOM 766 N N . PRO A 1 96 ? 5.007 18.172 38.547 1.00 47.44 96 PRO A N 1
ATOM 767 C CA . PRO A 1 96 ? 5.209 19.027 39.708 1.00 47.44 96 PRO A CA 1
ATOM 768 C C . PRO A 1 96 ? 6.365 19.987 39.407 1.00 47.44 96 PRO A C 1
ATOM 770 O O . PRO A 1 96 ? 7.489 19.558 39.151 1.00 47.44 96 PRO A O 1
ATOM 773 N N . ALA A 1 97 ? 6.082 21.290 39.418 1.00 57.69 97 ALA A N 1
ATOM 774 C CA . ALA A 1 97 ? 7.108 22.322 39.429 1.00 57.69 97 ALA A CA 1
ATOM 775 C C . ALA A 1 97 ? 7.928 22.172 40.721 1.00 57.69 97 ALA A C 1
ATOM 777 O O . ALA A 1 97 ? 7.493 22.575 41.798 1.00 57.69 97 ALA A O 1
ATOM 778 N N . VAL A 1 98 ? 9.094 21.532 40.619 1.00 50.53 98 VAL A N 1
ATOM 779 C CA . VAL A 1 98 ? 10.079 21.465 41.700 1.00 50.53 98 VAL A CA 1
ATOM 780 C C . VAL A 1 98 ? 10.660 22.867 41.867 1.00 50.53 98 VAL A C 1
ATOM 782 O O . VAL A 1 98 ? 11.387 23.352 41.003 1.00 50.53 98 VAL A O 1
ATOM 785 N N . ALA A 1 99 ? 10.293 23.533 42.960 1.00 46.28 99 ALA A N 1
ATOM 786 C CA . ALA A 1 99 ? 10.884 24.798 43.368 1.00 46.28 99 ALA A CA 1
ATOM 787 C C . ALA A 1 99 ? 12.356 24.575 43.747 1.00 46.28 99 ALA A C 1
ATOM 789 O O . ALA A 1 99 ? 12.662 23.792 44.646 1.00 46.28 99 ALA A O 1
ATOM 790 N N . THR A 1 100 ? 13.262 25.253 43.045 1.00 49.56 100 THR A N 1
ATOM 791 C CA . THR A 1 100 ? 14.674 25.373 43.417 1.00 49.56 100 THR A CA 1
ATOM 792 C C . THR A 1 100 ? 14.784 26.325 44.610 1.00 49.56 100 THR A C 1
ATOM 794 O O . THR A 1 100 ? 14.327 27.464 44.534 1.00 49.56 100 THR A O 1
ATOM 797 N N . THR A 1 101 ? 15.357 25.849 45.713 1.00 54.03 101 THR A N 1
ATOM 798 C CA . THR A 1 101 ? 15.918 26.656 46.808 1.00 54.03 101 THR A CA 1
ATOM 799 C C . THR A 1 101 ? 17.384 26.290 46.931 1.00 54.03 101 THR A C 1
ATOM 801 O O . THR A 1 101 ? 17.681 25.083 46.778 1.00 54.03 101 THR A O 1
#

Sequence (101 aa):
METQTGLFWFLLNWVQDIEKLLMMAGIDDCYTSARGCTATLGNFAKATFDATSKTYSYLTPDLWKETVFTKSPYQEFTDHLVKTHTRASVQRTQAPAVATT